Protein AF-A0AAU9WX37-F1 (afdb_monomer_lite)

Radius of gyration: 13.87 Å; chains: 1; bounding box: 30×24×42 Å

Secondary structure (DSSP, 8-state):
-HHHHHHHHHHHHHHHHHHHHHHHHHHHTT-HHHHHHHHHHHHHS----HHHHHHHHHHHHHHHHHTT-HHHHHHHHHHHHHH-THHHHHHTT-

InterPro domains:
  IPR011990 Tetratricopeptide-like helical domain superfamily [G3DSA:1.25.40.10] (15-94)
  IPR011990 Tetratricopeptide-like helical domain superfamily [SSF48452] (16-93)
  IPR019734 Tetratricopeptide repeat [PF00515] (54-87)
  IPR019734 Tetratricopeptide repeat [PF13181] (17-46)
  IPR019734 Tetratricopeptide repeat [PS50005] (16-49)
  IPR019734 Tetratricopeptide repeat [SM00028] (16-49)
  IPR019734 Tetratricopeptide repeat [SM00028] (54-87)

Organism: NCBI:txid46732

Sequence (94 aa):
QTLTQIIFYFFFAAIADVYRNEGNEAFKKGDFINAIHFYTKGIKMNCNEKELKAKLHNNRAIAHSKLGNHQDSLRDAEAAIELNPTFLKAIVRG

Structure (mmCIF, N/CA/C/O backbone):
data_AF-A0AAU9WX37-F1
#
_entry.id   AF-A0AAU9WX37-F1
#
loop_
_atom_site.group_PDB
_atom_site.id
_atom_site.type_symbol
_atom_site.label_atom_id
_atom_site.label_alt_id
_atom_site.label_comp_id
_atom_site.label_asym_id
_atom_site.label_entity_id
_atom_site.label_seq_id
_atom_site.pdbx_PDB_ins_code
_atom_site.Cartn_x
_atom_site.Cartn_y
_atom_site.Cartn_z
_atom_site.occupancy
_atom_site.B_iso_or_equiv
_atom_site.auth_seq_id
_atom_site.auth_comp_id
_atom_site.auth_asym_id
_atom_site.auth_atom_id
_atom_site.pdbx_PDB_model_num
ATOM 1 N N . GLN A 1 1 ? 14.139 -4.795 29.103 1.00 61.91 1 GLN A N 1
ATOM 2 C CA . GLN A 1 1 ? 13.421 -5.436 27.975 1.00 61.91 1 GLN A CA 1
ATOM 3 C C . GLN A 1 1 ? 12.695 -4.445 27.056 1.00 61.91 1 GLN A C 1
ATOM 5 O O . GLN A 1 1 ? 12.492 -4.776 25.899 1.00 61.91 1 GLN A O 1
ATOM 10 N N . THR A 1 2 ? 12.352 -3.230 27.499 1.00 76.19 2 THR A N 1
ATOM 11 C CA . THR A 1 2 ? 11.596 -2.245 26.697 1.00 76.19 2 THR A CA 1
ATOM 12 C C . THR A 1 2 ? 12.426 -1.521 25.629 1.00 76.19 2 THR A C 1
ATOM 14 O O . THR A 1 2 ? 11.927 -1.261 24.540 1.00 76.19 2 THR A O 1
ATOM 17 N N . LEU A 1 3 ? 13.709 -1.243 25.891 1.00 78.12 3 LEU A N 1
ATOM 18 C CA . LEU A 1 3 ? 14.557 -0.462 24.980 1.00 78.12 3 LEU A CA 1
ATOM 19 C C . LEU A 1 3 ? 14.791 -1.156 23.625 1.00 78.12 3 LEU A C 1
ATOM 21 O O . LEU A 1 3 ? 14.703 -0.521 22.581 1.00 78.12 3 LEU A O 1
ATOM 25 N N . THR A 1 4 ? 15.027 -2.469 23.624 1.00 80.81 4 THR A N 1
ATOM 26 C CA . THR A 1 4 ? 15.212 -3.252 22.393 1.00 80.81 4 THR A CA 1
ATOM 27 C C . THR A 1 4 ? 13.940 -3.315 21.554 1.00 80.81 4 THR A C 1
ATOM 29 O O . THR A 1 4 ? 14.014 -3.129 20.346 1.00 80.81 4 THR A O 1
ATOM 32 N N . GLN A 1 5 ? 12.765 -3.498 22.167 1.00 79.50 5 GLN A N 1
ATOM 33 C CA . GLN A 1 5 ? 11.483 -3.443 21.449 1.00 79.50 5 GLN A CA 1
ATOM 34 C C . GLN A 1 5 ? 11.239 -2.081 20.793 1.00 79.50 5 GLN A C 1
ATOM 36 O O . GLN A 1 5 ? 10.781 -2.030 19.654 1.00 79.50 5 GLN A O 1
ATOM 41 N N . ILE A 1 6 ? 11.582 -0.992 21.484 1.00 81.44 6 ILE A N 1
ATOM 42 C CA . ILE A 1 6 ? 11.457 0.369 20.951 1.00 81.44 6 ILE A CA 1
ATOM 43 C C . ILE A 1 6 ? 12.413 0.580 19.766 1.00 81.44 6 ILE A C 1
ATOM 45 O O . ILE A 1 6 ? 12.011 1.127 18.742 1.00 81.44 6 ILE A O 1
ATOM 49 N N . ILE A 1 7 ? 13.653 0.089 19.854 1.00 84.38 7 ILE A N 1
ATOM 50 C CA . ILE A 1 7 ? 14.617 0.156 18.744 1.00 84.38 7 ILE A CA 1
ATOM 51 C C . ILE A 1 7 ? 14.108 -0.629 17.529 1.00 84.38 7 ILE A C 1
ATOM 53 O O . ILE A 1 7 ? 14.115 -0.100 16.420 1.00 84.38 7 ILE A O 1
ATOM 57 N N . PHE A 1 8 ? 13.619 -1.859 17.722 1.00 84.44 8 PHE A N 1
ATOM 58 C CA . PHE A 1 8 ? 13.049 -2.652 16.628 1.00 84.44 8 PHE A CA 1
ATOM 59 C C . PHE A 1 8 ? 11.821 -1.982 16.008 1.00 84.44 8 PHE A C 1
ATOM 61 O O . PHE A 1 8 ? 11.678 -1.987 14.789 1.00 84.44 8 PHE A O 1
ATOM 68 N N . TYR A 1 9 ? 10.968 -1.361 16.823 1.00 83.19 9 TYR A N 1
ATOM 69 C CA . TYR A 1 9 ? 9.816 -0.603 16.344 1.00 83.19 9 TYR A CA 1
ATOM 70 C C . TYR A 1 9 ? 10.235 0.522 15.388 1.00 83.19 9 TYR A C 1
ATOM 72 O O . TYR A 1 9 ? 9.757 0.568 14.253 1.00 83.19 9 TYR A O 1
ATOM 80 N N . PHE A 1 10 ? 11.172 1.381 15.807 1.00 86.44 10 PHE A N 1
ATOM 81 C CA . PHE A 1 10 ? 11.658 2.478 14.965 1.00 86.44 10 PHE A CA 1
ATOM 82 C C . PHE A 1 10 ? 12.421 1.977 13.741 1.00 86.44 10 PHE A C 1
ATOM 84 O O . PHE A 1 10 ? 12.292 2.547 12.662 1.00 86.44 10 PHE A O 1
ATOM 91 N N . PHE A 1 11 ? 13.169 0.885 13.880 1.00 90.19 11 PHE A N 1
ATOM 92 C CA . PHE A 1 11 ? 13.881 0.265 12.770 1.00 90.19 11 PHE A CA 1
ATOM 93 C C . PHE A 1 11 ? 12.920 -0.231 11.680 1.00 90.19 11 PHE A C 1
ATOM 95 O O . PHE A 1 11 ? 13.095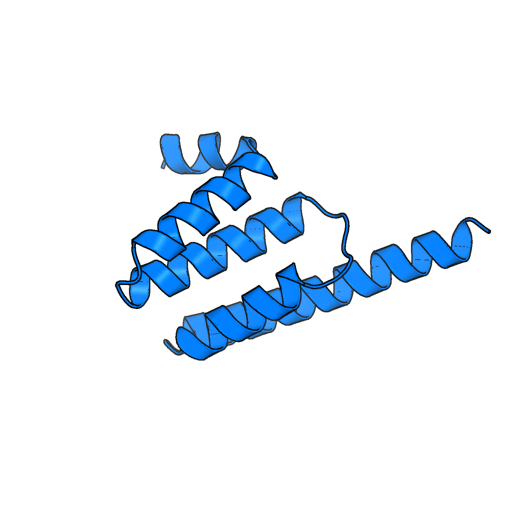 0.092 10.506 1.00 90.19 11 PHE A O 1
ATOM 102 N N . PHE A 1 12 ? 11.862 -0.959 12.052 1.00 90.69 12 PHE A N 1
ATOM 103 C CA . PHE A 1 12 ? 10.868 -1.432 11.085 1.00 90.69 12 PHE A CA 1
ATOM 104 C C . PHE A 1 12 ? 10.050 -0.292 10.477 1.00 90.69 12 PHE A C 1
ATOM 106 O O . PHE A 1 12 ? 9.733 -0.353 9.288 1.00 90.69 12 PHE A O 1
ATOM 113 N N . ALA A 1 13 ? 9.733 0.747 11.256 1.00 90.69 13 ALA A N 1
ATOM 114 C CA . ALA A 1 13 ? 9.078 1.949 10.746 1.00 90.69 13 ALA A CA 1
ATOM 115 C C . ALA A 1 13 ? 9.956 2.685 9.722 1.00 90.69 13 ALA A C 1
ATOM 117 O O . ALA A 1 13 ? 9.488 3.004 8.631 1.00 90.69 13 ALA A O 1
ATOM 118 N N . ALA A 1 14 ? 11.247 2.862 10.014 1.00 93.19 14 ALA A N 1
ATOM 119 C CA . ALA A 1 14 ? 12.190 3.495 9.098 1.00 93.19 14 ALA A CA 1
ATOM 120 C C . ALA A 1 14 ? 12.326 2.712 7.783 1.00 93.19 14 ALA A C 1
ATOM 122 O O . ALA A 1 14 ? 12.272 3.304 6.709 1.00 93.19 14 ALA A O 1
ATOM 123 N N . ILE A 1 15 ? 12.432 1.380 7.841 1.00 94.88 15 ILE A N 1
ATOM 124 C CA . ILE A 1 15 ? 12.494 0.547 6.629 1.00 94.88 15 ILE A CA 1
ATOM 125 C C . ILE A 1 15 ? 11.200 0.655 5.812 1.00 94.88 15 ILE A C 1
ATOM 127 O O . ILE A 1 15 ? 11.248 0.770 4.587 1.00 94.88 15 ILE A O 1
ATOM 131 N N . ALA A 1 16 ? 10.038 0.635 6.469 1.00 95.00 16 ALA A N 1
ATOM 132 C CA . ALA A 1 16 ? 8.762 0.815 5.785 1.00 95.00 16 ALA A CA 1
ATOM 133 C C . ALA A 1 16 ? 8.673 2.189 5.095 1.00 95.00 16 ALA A C 1
ATOM 135 O O . ALA A 1 16 ? 8.140 2.281 3.987 1.00 95.00 16 ALA A O 1
ATOM 136 N N . ASP A 1 17 ? 9.239 3.237 5.700 1.00 95.00 17 ASP A N 1
ATOM 137 C CA . ASP A 1 17 ? 9.298 4.568 5.095 1.00 95.00 17 ASP A CA 1
ATOM 138 C C . ASP A 1 17 ? 10.265 4.640 3.905 1.00 95.00 17 ASP A C 1
ATOM 140 O O . ASP A 1 17 ? 9.942 5.250 2.886 1.00 95.00 17 ASP A O 1
ATOM 144 N N . VAL A 1 18 ? 11.407 3.948 3.972 1.00 97.00 18 VAL A N 1
ATOM 145 C CA . VAL A 1 18 ? 12.315 3.799 2.822 1.00 97.00 18 VAL A CA 1
ATOM 146 C C . VAL A 1 18 ? 11.578 3.166 1.645 1.00 97.00 18 VAL A C 1
ATOM 148 O O . VAL A 1 18 ? 11.575 3.736 0.556 1.00 97.00 18 VAL A O 1
ATOM 151 N N . TYR A 1 19 ? 10.859 2.062 1.865 1.00 97.81 19 TYR A N 1
ATOM 152 C CA . TYR A 1 19 ? 10.056 1.435 0.811 1.00 97.81 19 TYR A CA 1
ATOM 153 C C . TYR A 1 19 ? 8.937 2.339 0.287 1.00 97.81 19 TYR A C 1
ATOM 155 O O . TYR A 1 19 ? 8.656 2.345 -0.913 1.00 97.81 19 TYR A O 1
ATOM 163 N N . ARG A 1 20 ? 8.310 3.145 1.154 1.00 96.81 20 ARG A N 1
ATOM 164 C CA . ARG A 1 20 ? 7.348 4.170 0.726 1.00 96.81 20 ARG A CA 1
ATOM 165 C C . ARG A 1 20 ? 8.005 5.167 -0.229 1.00 96.81 20 ARG A C 1
ATOM 167 O O . ARG A 1 20 ? 7.413 5.507 -1.252 1.00 96.81 20 ARG A O 1
ATOM 174 N N . ASN A 1 21 ? 9.210 5.631 0.089 1.00 97.88 21 ASN A N 1
ATOM 175 C CA . ASN A 1 21 ? 9.934 6.599 -0.729 1.00 97.88 21 ASN A CA 1
ATOM 176 C C . ASN A 1 21 ? 10.395 5.980 -2.060 1.00 97.88 21 ASN A C 1
ATOM 178 O O . ASN A 1 21 ? 10.170 6.588 -3.103 1.00 97.88 21 ASN A O 1
ATOM 182 N N . GLU A 1 22 ? 10.923 4.752 -2.062 1.00 97.94 22 GLU A N 1
ATOM 183 C CA . GLU A 1 22 ? 11.269 4.018 -3.293 1.00 97.94 22 GLU A CA 1
ATOM 184 C C . GLU A 1 22 ? 10.049 3.816 -4.204 1.00 97.94 22 GLU A C 1
ATOM 186 O O . GLU A 1 22 ? 10.119 4.064 -5.410 1.00 97.94 22 GLU A O 1
ATOM 191 N N . GLY A 1 23 ? 8.903 3.443 -3.624 1.00 97.94 23 GLY A N 1
ATOM 192 C CA . GLY A 1 23 ? 7.648 3.321 -4.361 1.00 97.94 23 GLY A CA 1
ATOM 193 C C . GLY A 1 23 ? 7.182 4.650 -4.954 1.00 97.94 23 GLY A C 1
ATOM 194 O O . GLY A 1 23 ? 6.758 4.689 -6.106 1.00 97.94 23 GLY A O 1
ATOM 195 N N . ASN A 1 24 ? 7.326 5.756 -4.216 1.00 97.81 24 ASN A 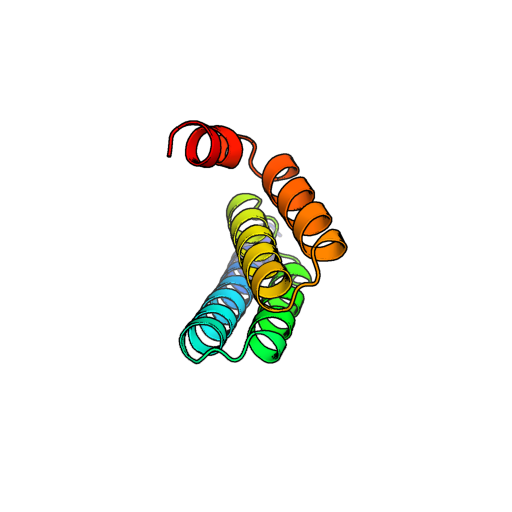N 1
ATOM 196 C CA . ASN A 1 24 ? 6.989 7.093 -4.715 1.00 97.81 24 ASN A CA 1
ATOM 197 C C . ASN A 1 24 ? 7.892 7.521 -5.876 1.00 97.81 24 ASN A C 1
ATOM 199 O O . ASN A 1 24 ? 7.412 8.126 -6.832 1.00 97.81 24 ASN A O 1
ATOM 203 N N . GLU A 1 25 ? 9.186 7.214 -5.812 1.00 98.31 25 GLU A N 1
ATOM 204 C CA . GLU A 1 25 ? 10.116 7.509 -6.903 1.00 98.31 25 GLU A CA 1
ATOM 205 C C . GLU A 1 25 ? 9.800 6.683 -8.155 1.00 98.31 25 GLU A C 1
ATOM 207 O O . GLU A 1 25 ? 9.797 7.228 -9.260 1.00 98.31 25 GLU A O 1
ATOM 212 N N . ALA A 1 26 ? 9.459 5.399 -8.005 1.00 97.81 26 ALA A N 1
ATOM 213 C CA . ALA A 1 26 ? 8.973 4.579 -9.115 1.00 97.81 26 ALA A CA 1
ATOM 214 C C . ALA A 1 26 ? 7.658 5.132 -9.698 1.00 97.81 26 ALA A C 1
ATOM 216 O O . ALA A 1 26 ? 7.528 5.281 -10.913 1.00 97.81 26 ALA A O 1
ATOM 217 N N . PHE A 1 27 ? 6.719 5.538 -8.837 1.00 97.19 27 PHE A N 1
ATOM 218 C CA . PHE A 1 27 ? 5.442 6.122 -9.246 1.00 97.19 27 PHE A CA 1
ATOM 219 C C . PHE A 1 27 ? 5.626 7.410 -10.058 1.00 97.19 27 PHE A C 1
ATOM 221 O O . PHE A 1 27 ? 5.002 7.575 -11.105 1.00 97.19 27 PHE A O 1
ATOM 228 N N . LYS A 1 28 ? 6.516 8.312 -9.620 1.00 97.50 28 LYS A N 1
ATOM 229 C CA . LYS A 1 28 ? 6.847 9.549 -10.353 1.00 97.50 28 LYS A CA 1
ATOM 230 C C . LYS A 1 28 ? 7.431 9.272 -11.739 1.00 97.50 28 LYS A C 1
ATOM 232 O O . LYS A 1 28 ? 7.213 10.060 -12.653 1.00 97.50 28 LYS A O 1
ATOM 237 N N . LYS A 1 29 ? 8.151 8.159 -11.901 1.00 97.50 29 LYS A N 1
ATOM 238 C CA . LYS A 1 29 ? 8.703 7.704 -13.188 1.00 97.50 29 LYS A CA 1
ATOM 239 C C . LYS A 1 29 ? 7.662 7.019 -14.085 1.00 97.50 29 LYS A C 1
ATOM 241 O O . LYS A 1 29 ? 7.997 6.638 -15.200 1.00 97.50 29 LYS A O 1
ATOM 246 N N . GLY A 1 30 ? 6.423 6.850 -13.614 1.00 96.06 30 GLY A N 1
ATOM 247 C CA . GLY A 1 30 ? 5.372 6.107 -14.315 1.00 96.06 30 GLY A CA 1
ATOM 248 C C . GLY A 1 30 ? 5.521 4.586 -14.224 1.00 96.06 30 GLY A C 1
ATOM 249 O O . GLY A 1 30 ? 4.753 3.854 -14.842 1.00 96.06 30 GLY A O 1
ATOM 250 N N . ASP A 1 31 ? 6.481 4.092 -13.440 1.00 97.62 31 ASP A N 1
ATOM 251 C CA . ASP A 1 31 ? 6.700 2.665 -13.230 1.00 97.62 31 ASP A CA 1
ATOM 252 C C . ASP A 1 31 ? 5.806 2.157 -12.095 1.00 97.62 31 ASP A C 1
ATOM 254 O O . ASP A 1 31 ? 6.216 1.958 -10.947 1.00 97.62 31 ASP A O 1
ATOM 258 N N . PHE A 1 32 ? 4.524 1.998 -12.420 1.00 96.62 32 PHE A N 1
ATOM 259 C CA . PHE A 1 32 ? 3.507 1.621 -11.445 1.00 96.62 32 PHE A CA 1
ATOM 260 C C . PHE A 1 32 ? 3.685 0.188 -10.926 1.00 96.62 32 PHE A C 1
ATOM 262 O O . PHE A 1 32 ? 3.329 -0.088 -9.782 1.00 96.62 32 PHE A O 1
ATOM 269 N N . ILE A 1 33 ? 4.276 -0.713 -11.719 1.00 97.50 33 ILE A N 1
ATOM 270 C CA . ILE A 1 33 ? 4.532 -2.100 -11.308 1.00 97.50 33 ILE A CA 1
ATOM 271 C C . ILE A 1 33 ? 5.581 -2.122 -10.193 1.00 97.50 33 ILE A C 1
ATOM 273 O O . ILE A 1 33 ? 5.346 -2.714 -9.134 1.00 97.50 33 ILE A O 1
ATOM 277 N N . ASN A 1 34 ? 6.709 -1.428 -10.380 1.00 97.44 34 ASN A N 1
ATOM 278 C CA . ASN A 1 34 ? 7.714 -1.333 -9.324 1.00 97.44 34 ASN A CA 1
ATOM 279 C C . ASN A 1 34 ? 7.211 -0.515 -8.130 1.00 97.44 34 ASN A C 1
ATOM 281 O O . ASN A 1 34 ? 7.507 -0.877 -6.990 1.00 97.44 34 ASN A O 1
ATOM 285 N N . ALA A 1 35 ? 6.387 0.516 -8.346 1.00 97.94 35 ALA A N 1
ATOM 286 C CA . ALA A 1 35 ? 5.745 1.238 -7.247 1.00 97.94 35 ALA A CA 1
ATOM 287 C C . ALA A 1 35 ? 4.925 0.292 -6.349 1.00 97.94 35 ALA A C 1
ATOM 289 O O . ALA A 1 35 ? 5.126 0.261 -5.133 1.00 97.94 35 ALA A O 1
ATOM 290 N N . ILE A 1 36 ? 4.070 -0.551 -6.943 1.00 98.06 36 ILE A N 1
ATOM 291 C CA . ILE A 1 36 ? 3.275 -1.563 -6.224 1.00 98.06 36 ILE A CA 1
ATOM 292 C C . ILE A 1 36 ? 4.172 -2.536 -5.457 1.00 98.06 36 ILE A C 1
ATOM 294 O O . ILE A 1 36 ? 3.876 -2.874 -4.305 1.00 98.06 36 ILE A O 1
ATOM 298 N N . HIS A 1 37 ? 5.272 -2.979 -6.068 1.00 97.94 37 HIS A N 1
ATOM 299 C CA . HIS A 1 37 ? 6.234 -3.877 -5.430 1.00 97.94 37 HIS A CA 1
ATOM 300 C C . HIS A 1 37 ? 6.845 -3.264 -4.168 1.00 97.94 37 HIS A C 1
ATOM 302 O O . HIS A 1 37 ? 6.818 -3.889 -3.103 1.00 97.94 37 HIS A O 1
ATOM 308 N N . PHE A 1 38 ? 7.340 -2.028 -4.250 1.00 98.31 38 PHE A N 1
ATOM 309 C CA . PHE A 1 38 ? 7.925 -1.336 -3.101 1.00 98.31 38 PHE A CA 1
ATOM 310 C C . PHE A 1 38 ? 6.891 -1.061 -2.008 1.00 98.31 38 PHE A C 1
ATOM 312 O O . PHE A 1 38 ? 7.137 -1.387 -0.846 1.00 98.31 38 PHE A O 1
ATOM 319 N N . TYR A 1 39 ? 5.692 -0.583 -2.354 1.00 97.94 39 TYR A N 1
ATOM 320 C CA . TYR A 1 39 ? 4.633 -0.400 -1.357 1.00 97.94 39 TYR A CA 1
ATOM 321 C C . TYR A 1 39 ? 4.255 -1.715 -0.669 1.00 97.94 39 TYR A C 1
ATOM 323 O O . TYR A 1 39 ? 4.091 -1.756 0.550 1.00 97.94 39 TYR A O 1
ATOM 331 N N . THR A 1 40 ? 4.206 -2.819 -1.417 1.00 97.56 40 THR A N 1
ATOM 332 C CA . THR A 1 40 ? 3.939 -4.152 -0.861 1.00 97.56 40 THR A CA 1
ATOM 333 C C . THR A 1 40 ? 5.027 -4.601 0.112 1.00 97.56 40 THR A C 1
ATOM 335 O O . THR A 1 40 ? 4.704 -5.190 1.145 1.00 9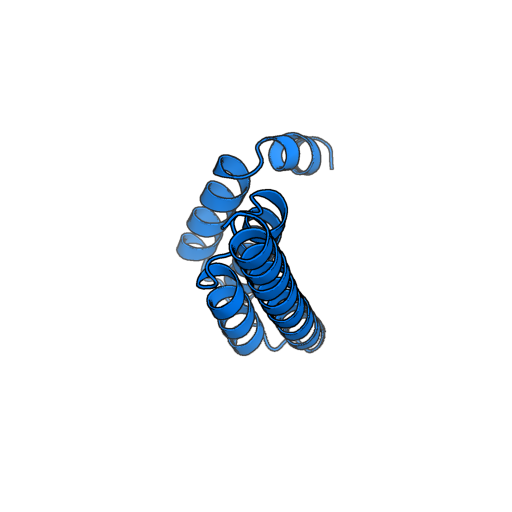7.56 40 THR A O 1
ATOM 338 N N . LYS A 1 41 ? 6.304 -4.312 -0.167 1.00 97.06 41 LYS A N 1
ATOM 339 C CA . LYS A 1 41 ? 7.397 -4.560 0.787 1.00 97.06 41 LYS A CA 1
ATOM 340 C C . LYS A 1 41 ? 7.224 -3.739 2.062 1.00 97.06 41 LYS A C 1
ATOM 342 O O . LYS A 1 41 ? 7.314 -4.308 3.144 1.00 97.06 41 LYS A O 1
ATOM 347 N N . GLY A 1 42 ? 6.896 -2.452 1.937 1.00 95.75 42 GLY A N 1
ATOM 348 C CA . GLY A 1 42 ? 6.613 -1.579 3.079 1.00 95.75 42 GLY A CA 1
ATOM 349 C C . GLY A 1 42 ? 5.482 -2.108 3.965 1.00 95.75 42 GLY A C 1
ATOM 350 O O . GLY A 1 42 ? 5.633 -2.169 5.181 1.00 95.75 42 GLY A O 1
ATOM 351 N N . ILE A 1 43 ? 4.377 -2.562 3.363 1.00 94.88 43 ILE A N 1
ATOM 352 C CA . ILE A 1 43 ? 3.210 -3.111 4.084 1.00 94.88 43 ILE A CA 1
ATOM 353 C C . ILE A 1 43 ? 3.565 -4.396 4.844 1.00 94.88 43 ILE A C 1
ATOM 355 O O . ILE A 1 43 ? 3.054 -4.626 5.939 1.00 94.88 43 ILE A O 1
ATOM 359 N N . LYS A 1 44 ? 4.450 -5.226 4.277 1.00 94.50 44 LYS A N 1
ATOM 360 C CA . LYS A 1 44 ? 4.919 -6.478 4.893 1.00 94.50 44 LYS A CA 1
ATOM 361 C C . LYS A 1 44 ? 5.889 -6.264 6.054 1.00 94.50 44 LYS A C 1
ATOM 363 O O . LYS A 1 44 ? 6.194 -7.225 6.757 1.00 94.50 44 LYS A O 1
ATOM 368 N N . MET A 1 45 ? 6.382 -5.044 6.270 1.00 92.25 45 MET A N 1
ATOM 369 C CA . MET A 1 45 ? 7.209 -4.758 7.436 1.00 92.25 45 MET A CA 1
ATOM 370 C C . MET A 1 45 ? 6.370 -4.844 8.713 1.00 92.25 45 MET A C 1
ATOM 372 O O . MET A 1 45 ? 5.241 -4.353 8.770 1.00 92.25 45 MET A O 1
ATOM 376 N N . ASN A 1 46 ? 6.963 -5.376 9.783 1.00 82.94 46 ASN A N 1
ATOM 377 C CA . ASN A 1 46 ? 6.364 -5.427 11.124 1.00 82.94 46 ASN A CA 1
ATOM 378 C C . ASN A 1 46 ? 6.339 -4.047 11.818 1.00 82.94 46 ASN A C 1
ATOM 380 O O . ASN A 1 46 ? 6.599 -3.921 13.012 1.00 82.94 46 ASN A O 1
ATOM 384 N N . CYS A 1 47 ? 6.039 -2.991 11.064 1.00 84.88 47 CYS A N 1
ATOM 385 C CA . CYS A 1 47 ? 5.767 -1.669 11.599 1.00 84.88 47 CYS A CA 1
ATOM 386 C C . CYS A 1 47 ? 4.353 -1.654 12.198 1.00 84.88 47 CYS A C 1
ATOM 388 O O . CYS A 1 47 ? 3.418 -2.176 11.596 1.00 84.88 47 CYS A O 1
ATOM 390 N N . ASN A 1 48 ? 4.171 -1.049 13.370 1.00 81.38 48 ASN A N 1
ATOM 391 C CA . ASN A 1 48 ? 2.851 -0.903 13.997 1.00 81.38 48 ASN A CA 1
ATOM 392 C C . ASN A 1 48 ? 2.254 0.504 13.811 1.00 81.38 48 ASN A C 1
ATOM 394 O O . ASN A 1 48 ? 1.187 0.800 14.349 1.00 81.38 48 ASN A O 1
ATOM 398 N N . GLU A 1 49 ? 2.893 1.355 13.004 1.00 88.00 49 GLU A N 1
ATOM 399 C CA . GLU A 1 49 ? 2.379 2.682 12.670 1.00 88.00 49 GLU A CA 1
ATOM 400 C C . GLU A 1 49 ? 1.229 2.583 11.673 1.00 88.00 49 GLU A C 1
ATOM 402 O O . GLU A 1 49 ? 1.414 2.425 10.463 1.00 88.00 49 GLU A O 1
ATOM 407 N N . LYS A 1 50 ? 0.009 2.704 12.201 1.00 89.69 50 LYS A N 1
ATOM 408 C CA . LYS A 1 50 ? -1.221 2.694 11.404 1.00 89.69 50 LYS A CA 1
ATOM 409 C C . LYS A 1 50 ? -1.215 3.766 10.317 1.00 89.69 50 LYS A C 1
ATOM 411 O O . LYS A 1 50 ? -1.646 3.497 9.203 1.00 89.69 50 LYS A O 1
ATOM 416 N N . GLU A 1 51 ? -0.687 4.955 10.611 1.00 90.25 51 GLU A N 1
ATOM 417 C CA . GLU A 1 51 ? -0.628 6.049 9.640 1.00 90.25 51 GLU A CA 1
ATOM 418 C C . GLU A 1 51 ? 0.309 5.737 8.465 1.00 90.25 51 GLU A C 1
ATOM 420 O O . GLU A 1 51 ? -0.054 5.973 7.311 1.00 90.25 51 GLU A O 1
ATOM 425 N N . LEU A 1 52 ? 1.486 5.165 8.734 1.00 91.50 52 LEU A N 1
ATOM 426 C CA . LEU A 1 52 ? 2.425 4.769 7.686 1.00 91.50 52 LEU A CA 1
ATOM 427 C C . LEU A 1 52 ? 1.844 3.648 6.815 1.00 91.50 52 LEU A C 1
ATOM 429 O O . LEU A 1 52 ? 1.913 3.726 5.587 1.00 91.50 52 LEU A O 1
ATOM 433 N N . LYS A 1 53 ? 1.201 2.647 7.431 1.00 92.88 53 LYS A N 1
ATOM 434 C CA . LYS A 1 53 ? 0.494 1.590 6.693 1.00 92.88 53 LYS A CA 1
ATOM 435 C C . LYS A 1 53 ? -0.644 2.145 5.839 1.00 92.88 53 LYS A C 1
ATOM 437 O O . LYS A 1 53 ? -0.749 1.768 4.676 1.00 92.88 53 LYS A O 1
ATOM 442 N N . ALA A 1 54 ? -1.445 3.071 6.367 1.00 92.88 54 ALA A N 1
ATOM 443 C CA . ALA A 1 54 ? -2.516 3.712 5.608 1.00 92.88 54 ALA A CA 1
ATOM 444 C C . ALA A 1 54 ? -1.971 4.454 4.375 1.00 92.88 54 ALA A C 1
ATOM 446 O O . ALA A 1 54 ? -2.497 4.291 3.277 1.00 92.88 54 ALA A O 1
ATOM 447 N N . LYS A 1 55 ? -0.863 5.198 4.523 1.00 93.88 55 LYS A N 1
ATOM 448 C CA . LYS A 1 55 ? -0.175 5.864 3.399 1.00 93.88 55 LYS A CA 1
ATOM 449 C C . LYS A 1 55 ? 0.314 4.864 2.347 1.00 93.88 55 LYS A C 1
ATOM 451 O O . LYS A 1 55 ? 0.137 5.104 1.157 1.00 93.88 55 LYS A O 1
ATOM 456 N N . LEU A 1 56 ? 0.915 3.750 2.770 1.00 95.75 56 LEU A N 1
ATOM 457 C CA . LEU A 1 56 ? 1.392 2.702 1.863 1.00 95.75 56 LEU A CA 1
ATOM 458 C C . LEU A 1 56 ? 0.247 2.047 1.077 1.00 95.75 56 LEU A C 1
ATOM 460 O O . LEU A 1 56 ? 0.360 1.90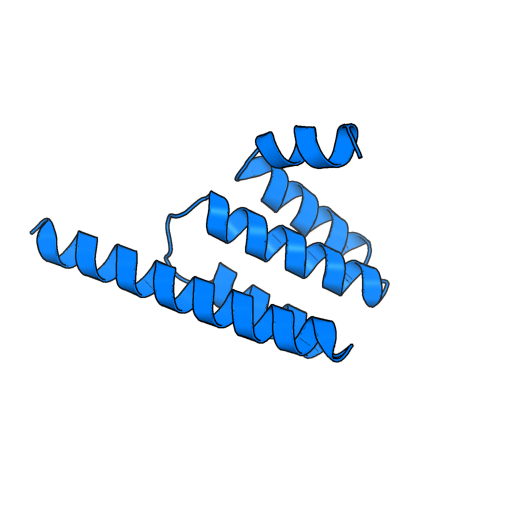8 -0.139 1.00 95.75 56 LEU A O 1
ATOM 464 N N . HIS A 1 57 ? -0.856 1.695 1.745 1.00 95.88 57 HIS A N 1
ATOM 465 C CA . HIS A 1 57 ? -2.050 1.158 1.089 1.00 95.88 57 HIS A CA 1
ATOM 466 C C . HIS A 1 57 ? -2.657 2.167 0.113 1.00 95.88 57 HIS A C 1
ATOM 468 O O . HIS A 1 57 ? -2.871 1.834 -1.047 1.00 95.88 57 HIS A O 1
ATOM 474 N N . ASN A 1 58 ? -2.832 3.425 0.523 1.00 94.69 58 ASN A N 1
ATOM 475 C CA . ASN A 1 58 ? -3.354 4.472 -0.353 1.00 94.69 58 ASN A CA 1
ATOM 476 C C . ASN A 1 58 ? -2.487 4.662 -1.610 1.00 94.69 58 ASN A C 1
ATOM 478 O O . ASN A 1 58 ? -2.997 4.726 -2.726 1.00 94.69 58 ASN A O 1
ATOM 482 N N . ASN A 1 59 ? -1.162 4.705 -1.460 1.00 95.81 59 ASN A N 1
ATOM 483 C CA . ASN A 1 59 ? -0.274 4.879 -2.607 1.00 95.81 59 ASN A CA 1
ATOM 484 C C . ASN A 1 59 ? -0.288 3.656 -3.540 1.00 95.81 59 ASN A C 1
ATOM 486 O O . ASN A 1 59 ? -0.263 3.813 -4.764 1.00 95.81 59 ASN A O 1
ATOM 490 N N . ARG A 1 60 ? -0.401 2.444 -2.982 1.00 97.44 60 ARG A N 1
ATOM 491 C CA . ARG A 1 60 ? -0.579 1.217 -3.765 1.00 97.44 60 ARG A CA 1
ATOM 492 C C . ARG A 1 60 ? -1.927 1.188 -4.488 1.00 97.44 60 ARG A C 1
ATOM 494 O O . ARG A 1 60 ? -1.954 0.829 -5.663 1.00 97.44 60 ARG A O 1
ATOM 501 N N . ALA A 1 61 ? -2.999 1.674 -3.859 1.00 96.62 61 ALA A N 1
ATOM 502 C CA . ALA A 1 61 ? -4.311 1.822 -4.487 1.00 96.62 61 ALA A CA 1
ATOM 503 C C . ALA A 1 61 ? -4.249 2.731 -5.719 1.00 96.62 61 ALA A C 1
ATOM 505 O O . ALA A 1 61 ? -4.780 2.388 -6.777 1.00 96.62 61 ALA A O 1
ATOM 506 N N . ILE A 1 62 ? -3.568 3.876 -5.604 1.00 95.12 62 ILE A N 1
ATOM 507 C CA . ILE A 1 62 ? -3.392 4.816 -6.716 1.00 95.12 62 ILE A CA 1
ATOM 508 C C . ILE A 1 62 ? -2.585 4.155 -7.843 1.00 95.12 62 ILE A C 1
ATOM 510 O O . ILE A 1 62 ? -2.965 4.269 -9.008 1.00 95.12 62 ILE A O 1
ATOM 514 N N . ALA A 1 63 ? -1.511 3.429 -7.521 1.00 96.62 63 ALA A N 1
ATOM 515 C CA . ALA A 1 63 ? -0.714 2.711 -8.517 1.00 96.62 63 ALA A CA 1
ATOM 516 C C . ALA A 1 63 ? -1.522 1.615 -9.237 1.00 96.62 63 ALA A C 1
ATOM 518 O O . ALA A 1 63 ? -1.475 1.532 -10.464 1.00 96.62 63 ALA A O 1
ATOM 519 N N . HIS A 1 64 ? -2.333 0.840 -8.510 1.00 96.88 64 HIS A N 1
ATOM 520 C CA . HIS A 1 64 ? -3.267 -0.122 -9.102 1.00 96.88 64 HIS A CA 1
ATOM 521 C C . HIS A 1 64 ? -4.300 0.555 -10.009 1.00 96.88 64 HIS A C 1
ATOM 523 O O . HIS A 1 64 ? -4.549 0.072 -11.111 1.00 96.88 64 HIS A O 1
ATOM 529 N N . SER A 1 65 ? -4.847 1.701 -9.595 1.00 94.81 65 SER A N 1
ATOM 530 C CA . SER A 1 65 ? -5.789 2.483 -10.405 1.00 94.81 65 SER A CA 1
ATOM 531 C C . SER A 1 65 ? -5.163 2.944 -11.726 1.00 94.81 65 SER A C 1
ATOM 533 O O . SER A 1 65 ? -5.786 2.818 -12.779 1.00 94.81 65 SER A O 1
ATOM 535 N N . LYS A 1 66 ? -3.896 3.387 -11.708 1.00 95.06 66 LYS A N 1
ATOM 536 C CA . LYS A 1 66 ? -3.152 3.767 -12.923 1.00 95.06 66 LYS A CA 1
ATOM 537 C C . LYS A 1 66 ? -2.917 2.607 -13.894 1.00 95.06 66 LYS A C 1
ATOM 539 O O . LYS A 1 66 ? -2.799 2.858 -15.089 1.00 95.06 66 LYS A O 1
ATOM 544 N N . LEU A 1 67 ? -2.880 1.369 -13.403 1.00 95.56 67 LEU A N 1
ATOM 545 C CA . LEU A 1 67 ? -2.777 0.159 -14.227 1.00 95.56 67 LEU A CA 1
ATOM 546 C C . LEU A 1 67 ? -4.140 -0.411 -14.663 1.00 95.56 67 LEU A C 1
ATOM 548 O O . LEU A 1 67 ? -4.168 -1.392 -15.397 1.00 95.56 67 LEU A O 1
ATOM 552 N N . GLY A 1 68 ? -5.262 0.176 -14.227 1.00 93.81 68 GLY A N 1
ATOM 553 C CA . GLY A 1 68 ? -6.609 -0.350 -14.493 1.00 93.81 68 GLY A CA 1
ATOM 554 C C . GLY A 1 68 ? -7.041 -1.485 -13.553 1.00 93.81 68 GLY A C 1
ATOM 555 O O . GLY A 1 68 ? -8.108 -2.071 -13.731 1.00 93.81 68 GLY A O 1
ATOM 556 N N . ASN A 1 69 ? -6.260 -1.783 -12.510 1.00 94.88 69 ASN A N 1
ATOM 557 C CA . ASN A 1 69 ? -6.558 -2.832 -11.530 1.00 94.88 69 ASN A CA 1
ATOM 558 C C . ASN A 1 69 ? -7.532 -2.308 -10.461 1.00 94.88 69 ASN A C 1
ATOM 560 O O . ASN A 1 69 ? -7.188 -2.160 -9.288 1.00 94.88 69 ASN A O 1
ATOM 564 N N . HIS A 1 70 ? -8.760 -1.989 -10.868 1.00 91.25 70 HIS A N 1
ATOM 565 C CA . HIS A 1 70 ? -9.735 -1.303 -10.013 1.00 91.25 70 HIS A CA 1
ATOM 566 C C . HIS A 1 70 ? -10.152 -2.105 -8.771 1.00 91.25 70 HIS A C 1
ATOM 568 O O . HIS A 1 70 ? -10.386 -1.516 -7.719 1.00 91.25 70 HIS A O 1
ATOM 574 N N . GLN A 1 71 ? -10.202 -3.438 -8.860 1.00 95.12 71 GLN A N 1
ATOM 575 C CA . GLN A 1 71 ? -10.552 -4.293 -7.718 1.00 95.12 71 GLN A CA 1
ATOM 576 C C . GLN A 1 71 ? -9.485 -4.253 -6.617 1.00 95.12 71 GLN A C 1
ATOM 578 O O . GLN A 1 71 ? -9.816 -4.090 -5.446 1.00 95.12 71 GLN A O 1
ATOM 583 N N . ASP A 1 72 ? -8.208 -4.361 -6.987 1.00 94.25 72 ASP A N 1
ATOM 584 C CA . ASP A 1 72 ? -7.105 -4.279 -6.023 1.00 94.25 72 ASP A CA 1
ATOM 585 C C . ASP A 1 72 ? -6.963 -2.861 -5.464 1.00 94.25 72 ASP A C 1
ATOM 587 O O . ASP A 1 72 ? -6.729 -2.684 -4.271 1.00 94.25 72 ASP A O 1
ATOM 591 N N . SER A 1 73 ? -7.200 -1.849 -6.306 1.00 93.12 73 SER A N 1
ATOM 592 C CA . SER A 1 73 ? -7.249 -0.449 -5.884 1.00 93.12 73 SER A CA 1
ATOM 593 C C . SER A 1 73 ? -8.300 -0.207 -4.798 1.00 93.12 73 SER A C 1
ATOM 595 O O . SER A 1 73 ? -7.993 0.415 -3.782 1.00 93.12 73 SER A O 1
ATOM 597 N N . LEU A 1 74 ? -9.515 -0.743 -4.971 1.00 93.00 74 LEU A N 1
ATOM 598 C CA . LEU A 1 74 ? -10.588 -0.615 -3.986 1.00 93.00 74 LEU A CA 1
ATOM 599 C C . LEU A 1 74 ? -10.217 -1.281 -2.656 1.00 93.00 74 LEU A C 1
ATOM 601 O O . LEU A 1 74 ? -10.329 -0.643 -1.614 1.00 93.00 74 LEU A O 1
ATOM 605 N N . ARG A 1 75 ? -9.703 -2.516 -2.696 1.00 94.69 75 ARG A N 1
ATOM 606 C CA . ARG A 1 75 ? -9.274 -3.243 -1.488 1.00 94.69 75 ARG A CA 1
ATOM 607 C C . ARG A 1 75 ? -8.206 -2.482 -0.707 1.00 94.69 75 ARG A C 1
ATOM 609 O O . ARG A 1 75 ? -8.242 -2.431 0.519 1.00 94.69 75 ARG A O 1
ATOM 616 N N . ASP A 1 76 ? -7.245 -1.888 -1.410 1.00 94.81 76 ASP A N 1
ATOM 617 C CA . ASP A 1 76 ? -6.211 -1.078 -0.770 1.00 94.81 76 ASP A CA 1
ATOM 618 C C . ASP A 1 76 ? -6.761 0.233 -0.198 1.00 94.81 76 ASP A C 1
ATOM 620 O O . ASP A 1 76 ? -6.346 0.650 0.884 1.00 94.81 76 ASP A O 1
ATOM 624 N N . ALA A 1 77 ? -7.710 0.875 -0.880 1.00 91.75 77 ALA A N 1
ATOM 625 C CA . ALA A 1 77 ? -8.372 2.067 -0.361 1.00 91.75 77 ALA A CA 1
ATOM 626 C C . ALA A 1 77 ? -9.180 1.759 0.913 1.00 91.75 77 ALA A C 1
ATOM 628 O O . ALA A 1 77 ? -9.083 2.501 1.891 1.00 91.75 77 ALA A O 1
ATOM 629 N N . GLU A 1 78 ? -9.911 0.642 0.939 1.00 93.19 78 GLU A N 1
ATOM 630 C CA . GLU A 1 78 ? -10.639 0.160 2.119 1.00 93.19 78 GLU A CA 1
ATOM 631 C C . GLU A 1 78 ? -9.681 -0.101 3.288 1.00 93.19 78 GLU A C 1
ATOM 633 O O . GLU A 1 78 ? -9.874 0.444 4.376 1.00 93.19 78 GLU A O 1
ATOM 638 N N . ALA A 1 79 ? -8.580 -0.821 3.047 1.00 92.19 79 ALA A N 1
ATOM 639 C CA . ALA A 1 79 ? -7.562 -1.075 4.066 1.00 92.19 79 ALA A CA 1
ATOM 640 C C . ALA A 1 79 ? -6.936 0.225 4.612 1.00 92.19 79 ALA A C 1
ATOM 642 O O . ALA A 1 79 ? -6.700 0.356 5.816 1.00 92.19 79 ALA A O 1
ATOM 643 N N . ALA A 1 80 ? -6.680 1.218 3.752 1.00 90.62 80 ALA A N 1
ATOM 644 C CA . ALA A 1 80 ? -6.166 2.517 4.183 1.00 90.62 80 ALA A CA 1
ATOM 645 C C . ALA A 1 80 ? -7.158 3.261 5.097 1.00 90.62 80 ALA A C 1
ATOM 647 O O . ALA A 1 80 ? -6.744 3.865 6.093 1.00 90.62 80 ALA A O 1
ATOM 648 N N . ILE A 1 81 ? -8.455 3.186 4.786 1.00 88.19 81 ILE A N 1
ATOM 649 C CA . ILE A 1 81 ? -9.537 3.795 5.570 1.00 88.19 81 ILE A CA 1
ATOM 650 C C . ILE A 1 81 ? -9.702 3.095 6.923 1.00 88.19 81 ILE A C 1
ATOM 652 O O . ILE A 1 81 ? -9.826 3.777 7.941 1.00 88.19 81 ILE A O 1
ATOM 656 N N . GLU A 1 82 ? -9.659 1.762 6.961 1.00 89.12 82 GLU A N 1
ATOM 657 C CA . GLU A 1 82 ? -9.731 0.991 8.210 1.00 89.12 82 GLU A CA 1
ATOM 658 C C . GLU A 1 82 ? -8.584 1.340 9.169 1.00 89.12 82 GLU A C 1
ATOM 660 O O . GLU A 1 82 ? -8.775 1.451 10.383 1.00 89.12 82 GLU A O 1
ATOM 665 N N . LEU A 1 83 ? -7.381 1.550 8.627 1.00 88.38 83 LEU A N 1
ATOM 666 C CA . LEU A 1 83 ? -6.197 1.897 9.410 1.00 88.38 83 LEU A CA 1
ATOM 667 C C . LEU A 1 83 ? -6.222 3.340 9.916 1.00 88.38 83 LEU A C 1
ATOM 669 O O . LEU A 1 83 ? -5.792 3.605 11.043 1.00 88.38 83 LEU A O 1
ATOM 673 N N . ASN A 1 84 ? -6.692 4.273 9.089 1.00 82.00 84 ASN A N 1
ATOM 674 C CA . ASN A 1 84 ? -6.787 5.679 9.442 1.00 82.00 84 ASN A CA 1
ATOM 675 C C . ASN A 1 84 ? -8.077 6.301 8.869 1.00 82.00 84 ASN A C 1
ATOM 677 O O . ASN A 1 84 ? -8.063 6.861 7.768 1.00 82.00 84 ASN A O 1
ATOM 681 N N . PRO A 1 85 ? -9.171 6.310 9.656 1.00 72.44 85 PRO A N 1
ATOM 682 C CA . PRO A 1 85 ? -10.470 6.844 9.238 1.00 72.44 85 PRO A CA 1
ATOM 683 C C . PRO A 1 8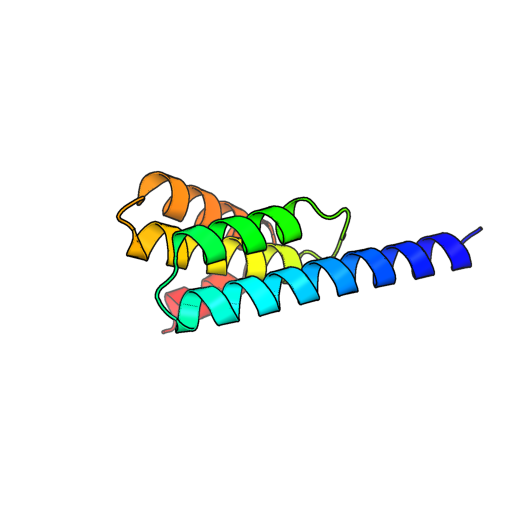5 ? -10.439 8.334 8.875 1.00 72.44 85 PRO A C 1
ATOM 685 O O . PRO A 1 85 ? -11.339 8.849 8.213 1.00 72.44 85 PRO A O 1
ATOM 688 N N . THR A 1 86 ? -9.398 9.058 9.295 1.00 67.69 86 THR A N 1
ATOM 689 C CA . THR A 1 86 ? -9.202 10.472 8.961 1.00 67.69 86 THR A CA 1
ATOM 690 C C . THR A 1 86 ? -8.871 10.695 7.482 1.00 67.69 86 THR A C 1
ATOM 692 O O . THR A 1 86 ? -9.129 11.793 6.990 1.00 67.69 86 THR A O 1
ATOM 695 N N . PHE A 1 87 ? -8.409 9.674 6.742 1.00 59.16 87 PHE A N 1
ATOM 696 C CA . PHE A 1 87 ? -8.283 9.752 5.276 1.00 59.16 87 PHE A CA 1
ATOM 697 C C . PHE A 1 87 ? -9.636 10.003 4.590 1.00 59.16 87 PHE A C 1
ATOM 699 O O . PHE A 1 87 ? -9.691 10.724 3.594 1.00 59.16 87 PHE A O 1
ATOM 706 N N . LEU A 1 88 ? -10.744 9.520 5.169 1.00 52.12 88 LEU A N 1
ATOM 707 C CA . LEU A 1 88 ? -12.094 9.747 4.644 1.00 52.12 88 LEU A CA 1
ATOM 708 C C . LEU A 1 88 ? -12.452 11.243 4.614 1.00 52.12 88 LEU A C 1
ATOM 710 O O . LEU A 1 88 ? -13.063 11.725 3.665 1.00 52.12 88 LEU A O 1
ATOM 714 N N . LYS A 1 89 ? -12.021 12.013 5.626 1.00 49.59 89 LYS A N 1
ATOM 715 C CA . LYS A 1 89 ? -12.265 13.466 5.680 1.00 49.59 89 LYS A CA 1
ATOM 716 C C . LYS A 1 89 ? -11.484 14.243 4.621 1.00 49.59 89 LYS A C 1
ATOM 718 O O . LYS A 1 89 ? -11.917 15.341 4.287 1.00 49.59 89 LYS A O 1
ATOM 723 N N . ALA A 1 90 ? -10.362 13.711 4.136 1.00 48.19 90 ALA A N 1
ATOM 724 C CA . ALA A 1 90 ? -9.568 14.337 3.083 1.00 48.19 90 ALA A CA 1
ATOM 725 C C . ALA A 1 90 ? -10.144 14.051 1.687 1.00 48.19 90 ALA A C 1
ATOM 727 O O . ALA A 1 90 ? -10.219 14.966 0.879 1.00 48.19 90 ALA A O 1
ATOM 728 N N . ILE A 1 91 ? -10.611 12.823 1.429 1.00 47.72 91 ILE A N 1
ATOM 729 C CA . ILE A 1 91 ? -11.187 12.435 0.126 1.00 47.72 91 ILE A CA 1
ATOM 730 C C . ILE A 1 91 ? -12.601 13.005 -0.069 1.00 47.72 91 ILE A C 1
ATOM 732 O O . ILE A 1 91 ? -12.947 13.404 -1.169 1.00 47.72 91 ILE A O 1
ATOM 736 N N . VAL A 1 92 ? -13.423 13.089 0.984 1.00 44.25 92 VAL A N 1
ATOM 737 C CA . VAL A 1 92 ? -14.810 13.601 0.882 1.00 44.25 92 VAL A CA 1
ATOM 738 C C . VAL A 1 92 ? -14.877 15.140 0.819 1.00 44.25 92 VAL A C 1
ATOM 740 O O . VAL A 1 92 ? -15.928 15.698 0.519 1.00 44.25 92 VAL A O 1
ATOM 743 N N . ARG A 1 93 ? -13.780 15.851 1.116 1.00 45.94 93 ARG A N 1
ATOM 744 C CA . ARG A 1 93 ? -13.727 17.329 1.103 1.00 45.94 93 ARG A CA 1
ATOM 745 C C . ARG A 1 93 ? -12.878 17.939 -0.018 1.00 45.94 93 ARG A C 1
ATOM 747 O O . ARG A 1 93 ? -12.833 19.166 -0.086 1.00 45.94 93 ARG A O 1
ATOM 754 N N . GLY A 1 94 ? -12.194 17.130 -0.825 1.00 37.97 94 GLY A N 1
ATOM 755 C CA . GLY A 1 94 ? -11.421 17.576 -1.992 1.00 37.97 94 GLY A CA 1
ATOM 756 C C . GLY A 1 94 ? -12.172 17.292 -3.278 1.00 37.97 94 GLY A C 1
ATOM 757 O O . GLY A 1 94 ? -12.101 18.150 -4.180 1.00 37.97 94 GLY A O 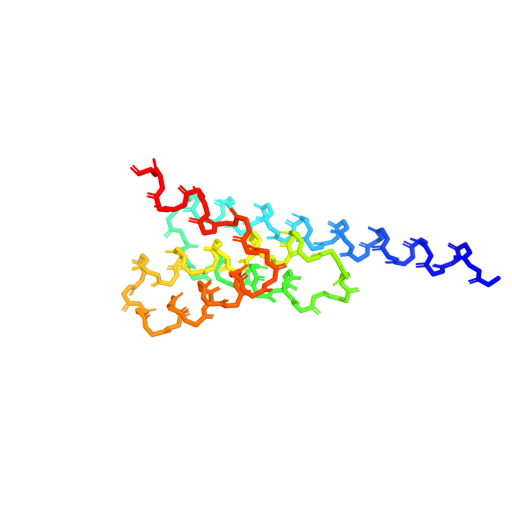1
#

pLDDT: mean 88.18, std 14.1, range [37.97, 98.31]

Foldseek 3Di:
DVVVVVVLQVVLLVQLVVLCVQLVVCVVVVNLVSSLVSLVVSCPGPHPQLQSVLSSLQSNLVSCVSVVVNVSSVVSNVSSCVSPVVVVVVVVVD